Protein AF-A0A9X4QYW0-F1 (afdb_monomer)

Foldseek 3Di:
DDDPDDDPPQWDQDPPPRDTDGDDDDDDDLPPDDPVVSVCVVVPPDPPDDDPVPDPDDPDDPDPDDDPVNPDD

pLDDT: mean 73.71, std 11.47, range [35.66, 89.62]

Secondary structure (DSSP, 8-state):
-------SSSEEE-TTT--EEE--------TTS-HHHHHHHHTT-------GGGS------------GGGS--

Solvent-accessible surface area (backbone atoms only — not comparable to full-atom values): 5328 Å² total; per-residue (Å²): 141,86,83,93,77,88,82,74,83,51,60,47,65,38,92,88,76,63,49,78,42,67,70,82,83,79,81,80,75,55,86,87,43,57,68,71,58,35,52,43,56,75,70,56,67,71,80,81,8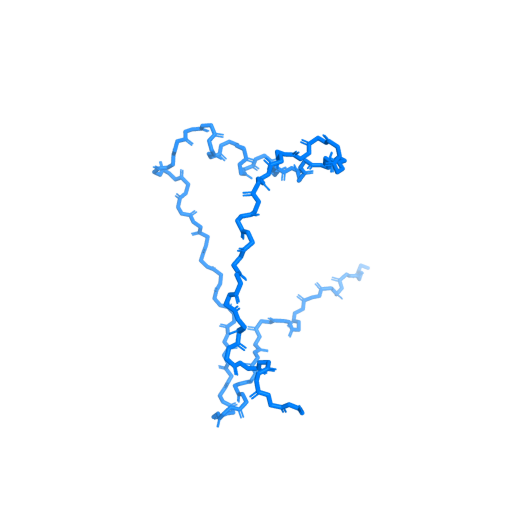9,70,58,81,89,73,49,84,85,74,84,72,80,82,72,86,67,77,55,77,90,70,73,80,127

Nearest PDB structures (foldseek):
  4ym7-assembly5_EI  TM=2.445E-01  e=5.366E+00  Saccharomyces cerevisiae

Organism: NCBI:txid246432

Structure (mmCIF, N/CA/C/O backbone):
data_AF-A0A9X4QYW0-F1
#
_entry.id   AF-A0A9X4QYW0-F1
#
loop_
_atom_site.group_PDB
_atom_site.id
_atom_site.type_symbol
_atom_site.label_atom_id
_atom_site.label_alt_id
_atom_site.label_comp_id
_atom_site.label_asym_id
_atom_site.label_entity_id
_atom_site.label_seq_id
_atom_site.pdbx_PDB_ins_code
_atom_site.Cartn_x
_atom_site.Cartn_y
_atom_site.Cartn_z
_atom_site.occupancy
_atom_site.B_iso_or_equiv
_atom_site.auth_seq_id
_atom_site.auth_comp_id
_atom_site.auth_asym_id
_atom_site.auth_atom_id
_atom_site.pdbx_PDB_model_num
ATOM 1 N N . MET A 1 1 ? 26.716 -19.013 12.654 1.00 35.66 1 MET A N 1
ATOM 2 C CA . MET A 1 1 ? 25.907 -17.825 12.304 1.00 35.66 1 MET A CA 1
ATOM 3 C C . MET A 1 1 ? 25.515 -17.933 10.836 1.00 35.66 1 MET A C 1
ATOM 5 O O . MET A 1 1 ? 26.253 -17.443 10.003 1.00 35.66 1 MET A O 1
ATOM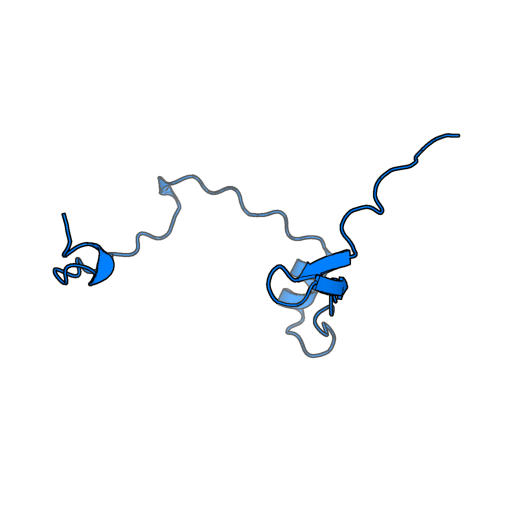 9 N N . ASN A 1 2 ? 24.416 -18.614 10.498 1.00 45.66 2 ASN A N 1
ATOM 10 C CA . ASN A 1 2 ? 24.016 -18.795 9.096 1.00 45.66 2 ASN A CA 1
ATOM 11 C C . ASN A 1 2 ? 22.548 -18.406 8.936 1.00 45.66 2 ASN A C 1
ATOM 13 O O . ASN A 1 2 ? 21.669 -19.129 9.396 1.00 45.66 2 ASN A O 1
ATOM 17 N N . ASN A 1 3 ? 22.283 -17.273 8.288 1.00 44.56 3 ASN A N 1
ATOM 18 C CA . ASN A 1 3 ? 20.942 -16.944 7.817 1.00 44.56 3 ASN A CA 1
ATOM 19 C C . ASN A 1 3 ? 21.039 -16.314 6.421 1.00 44.56 3 ASN A C 1
ATOM 21 O O . ASN A 1 3 ? 20.979 -15.102 6.253 1.00 44.56 3 ASN A O 1
ATOM 25 N N . ALA A 1 4 ? 21.255 -17.160 5.413 1.00 48.47 4 ALA A N 1
ATOM 26 C CA . ALA A 1 4 ? 21.165 -16.782 4.009 1.00 48.47 4 ALA A CA 1
ATOM 27 C C . ALA A 1 4 ? 19.722 -17.010 3.545 1.00 48.47 4 ALA A C 1
ATOM 29 O O . ALA A 1 4 ? 19.374 -18.077 3.039 1.00 48.47 4 ALA A O 1
ATOM 30 N N . LYS A 1 5 ? 18.852 -16.020 3.759 1.00 53.78 5 LYS A N 1
ATOM 31 C CA . LYS A 1 5 ? 17.498 -16.023 3.202 1.00 53.78 5 LYS A CA 1
ATOM 32 C C . LYS A 1 5 ? 17.270 -14.753 2.383 1.00 53.78 5 LYS A C 1
ATOM 34 O O . LYS A 1 5 ? 17.214 -13.662 2.927 1.00 53.78 5 LYS A O 1
ATOM 39 N N . GLN A 1 6 ? 17.030 -14.995 1.090 1.00 52.34 6 GLN A N 1
ATOM 40 C CA . GLN A 1 6 ? 16.248 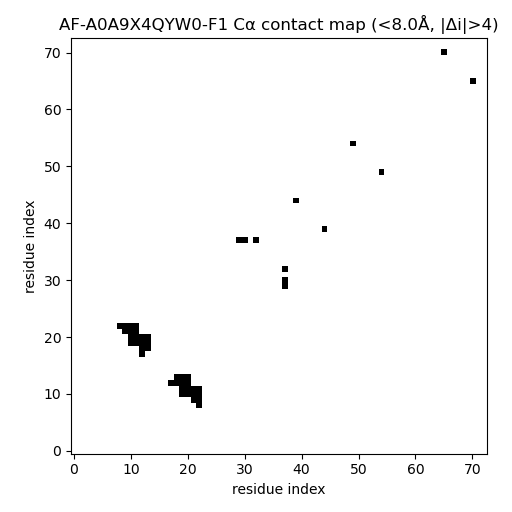-14.188 0.141 1.00 52.34 6 GLN A CA 1
ATOM 41 C C . GLN A 1 6 ? 16.958 -13.062 -0.636 1.00 52.34 6 GLN A C 1
ATOM 43 O O . GLN A 1 6 ? 16.836 -11.890 -0.311 1.00 52.34 6 GLN A O 1
ATOM 48 N N . HIS A 1 7 ? 17.549 -13.410 -1.789 1.00 48.62 7 HIS A N 1
ATOM 49 C CA . HIS A 1 7 ? 17.891 -12.441 -2.849 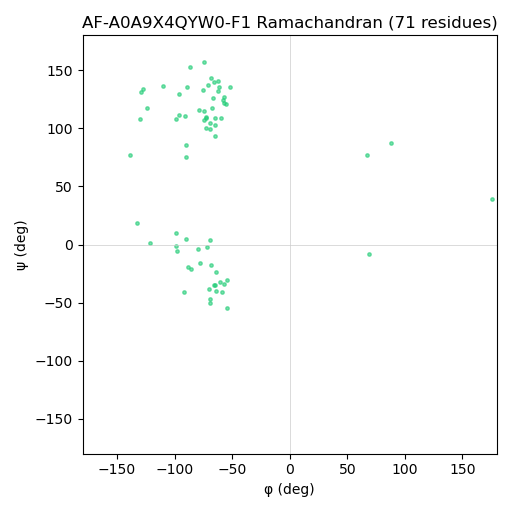1.00 48.62 7 HIS A CA 1
ATOM 50 C C . HIS A 1 7 ? 17.471 -12.873 -4.273 1.00 48.62 7 HIS A C 1
ATOM 52 O O . HIS A 1 7 ? 17.966 -12.320 -5.247 1.00 48.62 7 HIS A O 1
ATOM 58 N N . ILE A 1 8 ? 16.544 -13.829 -4.434 1.00 56.19 8 ILE A N 1
ATOM 59 C CA . ILE A 1 8 ? 16.222 -14.398 -5.763 1.00 56.19 8 ILE A CA 1
ATOM 60 C C . ILE A 1 8 ? 15.114 -13.610 -6.511 1.00 56.19 8 ILE A C 1
ATOM 62 O O . ILE A 1 8 ? 15.029 -13.679 -7.729 1.00 56.19 8 ILE A O 1
ATOM 66 N N . HIS A 1 9 ? 14.293 -12.793 -5.837 1.00 57.69 9 HIS A N 1
ATOM 67 C CA . HIS A 1 9 ? 13.080 -12.194 -6.442 1.00 57.69 9 HIS A CA 1
ATOM 68 C C . HIS A 1 9 ? 13.205 -10.741 -6.941 1.00 57.69 9 HIS A C 1
ATOM 70 O O . HIS A 1 9 ? 12.189 -10.115 -7.242 1.00 57.69 9 HIS A O 1
ATOM 76 N N . ASN A 1 10 ? 14.408 -10.162 -6.992 1.00 65.88 10 ASN A N 1
ATOM 77 C CA . ASN A 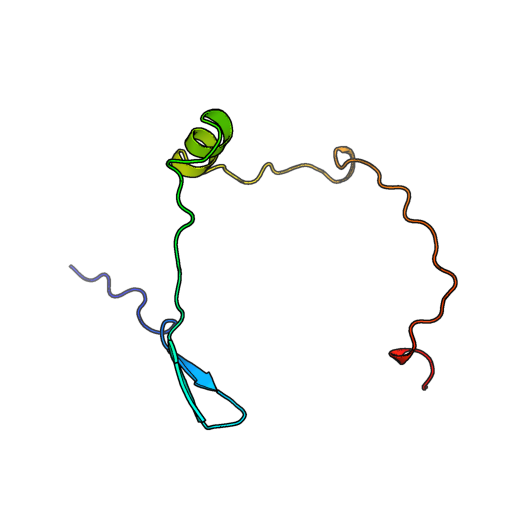1 10 ? 14.557 -8.744 -7.350 1.00 65.88 10 ASN A CA 1
ATOM 78 C C . ASN A 1 10 ? 14.626 -8.485 -8.857 1.00 65.88 10 ASN A C 1
ATOM 80 O O . ASN A 1 10 ? 14.313 -7.370 -9.265 1.00 65.88 10 ASN A O 1
ATOM 84 N N . ASN A 1 11 ? 14.982 -9.485 -9.668 1.00 77.25 11 ASN A N 1
ATOM 85 C CA . ASN A 1 11 ? 15.105 -9.345 -11.117 1.00 77.25 11 ASN A CA 1
ATOM 86 C C . ASN A 1 11 ? 14.322 -10.458 -11.818 1.00 77.25 11 ASN A C 1
ATOM 88 O O . ASN A 1 11 ? 14.469 -11.629 -11.472 1.00 77.25 11 ASN A O 1
ATOM 92 N N . VAL A 1 12 ? 13.501 -10.087 -12.797 1.00 81.94 12 VAL A N 1
ATOM 93 C CA . VAL A 1 12 ? 12.732 -11.011 -13.639 1.00 81.94 12 VAL A CA 1
ATOM 94 C C . VAL A 1 12 ? 13.019 -10.664 -15.094 1.00 81.94 12 VAL A C 1
ATOM 96 O O . VAL A 1 12 ? 13.018 -9.492 -15.460 1.00 81.94 12 VAL A O 1
ATOM 99 N N . SER A 1 13 ? 13.293 -11.670 -15.921 1.00 85.75 13 SER A N 1
ATOM 100 C CA . SER A 1 13 ? 13.472 -11.465 -17.360 1.00 85.75 13 SER A CA 1
ATOM 101 C C . SER A 1 13 ? 12.115 -11.253 -18.032 1.00 85.75 13 SER A C 1
ATOM 103 O O . SER A 1 13 ? 11.161 -11.986 -17.764 1.00 85.75 13 SER A 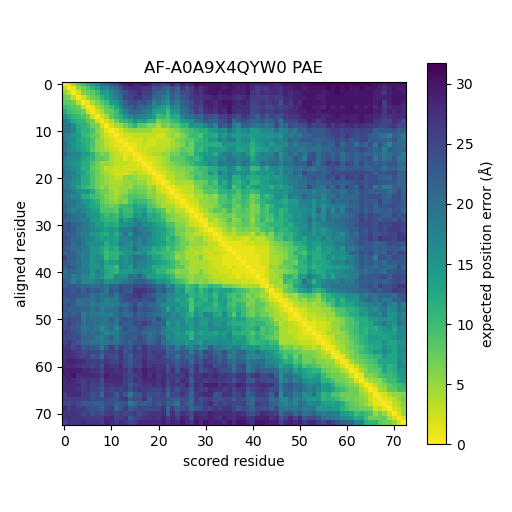O 1
ATOM 105 N N . CYS A 1 14 ? 12.022 -10.232 -18.880 1.00 80.25 14 CYS A N 1
ATOM 106 C CA . CYS A 1 14 ? 10.847 -9.988 -19.703 1.00 80.25 14 CYS A CA 1
ATOM 107 C C . CYS A 1 14 ? 10.688 -11.123 -20.733 1.00 80.25 14 CYS A C 1
ATOM 109 O O . CYS A 1 14 ? 11.622 -11.354 -21.500 1.00 80.25 14 CYS A O 1
ATOM 111 N N . PRO A 1 15 ? 9.530 -11.802 -20.815 1.00 84.12 15 PRO A N 1
ATOM 112 C CA . PRO A 1 15 ? 9.335 -12.897 -21.766 1.00 84.12 15 PRO A CA 1
ATOM 113 C C . PRO A 1 15 ? 9.303 -12.439 -23.234 1.00 84.12 15 PRO A C 1
ATOM 115 O O . PRO A 1 15 ? 9.487 -13.263 -24.120 1.00 84.12 15 PRO A O 1
ATOM 118 N N . GLU A 1 16 ? 9.090 -11.147 -23.501 1.00 89.62 16 GLU A N 1
ATOM 119 C CA . GLU A 1 16 ? 8.998 -10.615 -24.868 1.00 89.62 16 GLU A CA 1
ATOM 120 C C . GLU A 1 16 ? 10.343 -10.126 -25.413 1.00 89.62 16 GLU A C 1
ATOM 122 O O . GLU A 1 16 ? 10.663 -10.352 -26.575 1.00 89.62 16 GLU A O 1
ATOM 127 N N . CYS A 1 17 ? 11.148 -9.458 -24.582 1.00 89.56 17 CYS A N 1
ATOM 128 C CA . CYS A 1 17 ? 12.400 -8.830 -25.020 1.00 89.56 17 CYS A CA 1
ATOM 129 C C . CYS A 1 17 ? 13.647 -9.340 -24.285 1.00 89.56 17 CYS A C 1
ATOM 131 O O . CYS A 1 17 ? 14.745 -8.837 -24.516 1.00 89.56 17 CYS A O 1
ATOM 133 N N . GLY A 1 18 ? 13.498 -10.298 -23.364 1.00 84.12 18 GLY A N 1
ATOM 134 C CA . GLY A 1 18 ? 14.590 -10.908 -22.597 1.00 84.12 18 GLY A CA 1
ATOM 135 C C . GLY A 1 18 ? 15.261 -9.986 -21.573 1.00 84.12 18 GLY A C 1
ATOM 136 O O . GLY A 1 18 ? 16.063 -10.450 -20.759 1.00 84.12 18 GLY A O 1
ATOM 137 N N . HIS A 1 19 ? 14.935 -8.690 -21.571 1.00 88.38 19 HIS A N 1
ATOM 138 C CA . HIS A 1 19 ? 15.579 -7.710 -20.707 1.00 88.38 19 HIS A CA 1
ATOM 139 C C . HIS A 1 19 ? 15.283 -7.983 -19.230 1.00 88.38 19 HIS A C 1
ATOM 141 O O . HIS A 1 19 ? 14.160 -8.332 -18.857 1.00 88.38 19 HIS A O 1
ATOM 147 N N . LEU A 1 20 ? 16.293 -7.810 -18.378 1.00 84.69 20 LEU A N 1
ATOM 148 C CA . LEU A 1 20 ? 16.134 -7.961 -16.937 1.00 84.69 20 LEU A CA 1
ATOM 149 C C . LEU A 1 20 ? 15.391 -6.747 -16.380 1.00 84.69 20 LEU A C 1
ATOM 151 O O . LEU A 1 20 ? 15.897 -5.628 -16.397 1.00 84.69 20 LEU A O 1
ATOM 155 N N . SER A 1 21 ? 14.189 -6.980 -15.867 1.00 80.44 21 SER A N 1
ATOM 156 C CA . SER A 1 21 ? 13.408 -5.979 -15.157 1.00 80.44 21 SER A CA 1
ATOM 157 C C . SER A 1 21 ? 13.614 -6.134 -13.658 1.00 80.44 21 SER A C 1
ATOM 159 O O . SER A 1 21 ? 13.486 -7.230 -13.105 1.00 80.44 21 SER A O 1
ATOM 161 N N . LYS A 1 22 ? 13.929 -5.024 -12.992 1.00 83.31 22 LYS A N 1
ATOM 162 C CA . LYS A 1 22 ? 14.050 -4.974 -11.538 1.00 83.31 22 LYS A CA 1
ATOM 163 C C . LYS A 1 22 ? 12.696 -4.645 -10.926 1.00 83.31 22 LYS A C 1
ATOM 165 O O . LYS A 1 22 ? 12.032 -3.697 -11.344 1.00 83.31 22 LYS A O 1
ATOM 170 N N . ARG A 1 23 ? 12.311 -5.360 -9.869 1.00 76.94 23 ARG A N 1
ATOM 171 C CA . ARG A 1 23 ? 11.142 -4.986 -9.066 1.00 76.94 23 ARG A CA 1
ATOM 172 C C . ARG A 1 23 ? 11.415 -3.646 -8.375 1.00 76.94 23 ARG A C 1
ATOM 174 O O . ARG A 1 23 ? 12.218 -3.575 -7.446 1.00 76.94 23 ARG A O 1
ATOM 181 N N . VAL A 1 24 ? 10.738 -2.588 -8.815 1.00 79.44 24 VAL A N 1
ATOM 182 C CA . VAL A 1 24 ? 10.759 -1.282 -8.145 1.00 79.44 24 VAL A CA 1
ATOM 183 C C . VAL A 1 24 ? 9.606 -1.242 -7.147 1.00 79.44 24 VAL A C 1
ATOM 185 O O . VAL A 1 24 ? 8.440 -1.245 -7.532 1.00 79.44 24 VAL A O 1
ATOM 188 N N . TYR A 1 25 ? 9.930 -1.251 -5.854 1.00 76.19 25 TYR A N 1
ATOM 189 C CA . TYR A 1 25 ? 8.963 -0.969 -4.796 1.00 76.19 25 TYR A CA 1
ATOM 190 C C . TYR A 1 25 ? 9.128 0.483 -4.357 1.00 76.19 25 TYR A C 1
ATOM 192 O O . TYR A 1 25 ? 10.109 0.828 -3.700 1.00 76.19 25 TYR A O 1
ATOM 200 N N . THR A 1 26 ? 8.162 1.323 -4.716 1.00 75.62 26 THR A N 1
ATOM 201 C CA . THR A 1 26 ? 8.071 2.690 -4.203 1.00 75.62 26 THR A CA 1
ATOM 202 C C . THR A 1 26 ? 7.103 2.680 -3.031 1.00 75.62 26 THR A C 1
ATOM 204 O O . THR A 1 26 ? 5.909 2.444 -3.213 1.00 75.62 26 THR A O 1
ATOM 207 N N . ALA A 1 27 ? 7.612 2.904 -1.819 1.00 75.75 27 ALA A N 1
ATOM 208 C CA . ALA A 1 27 ? 6.749 3.084 -0.659 1.00 75.75 27 ALA A CA 1
ATOM 209 C C . ALA A 1 27 ? 5.865 4.325 -0.865 1.00 75.75 27 ALA A C 1
ATOM 211 O O . ALA A 1 27 ? 6.315 5.343 -1.393 1.00 75.75 27 ALA A O 1
ATOM 212 N N . PHE A 1 28 ? 4.603 4.247 -0.453 1.00 75.81 28 PHE A N 1
ATOM 213 C CA . PHE A 1 28 ? 3.716 5.405 -0.474 1.00 75.81 28 PHE A CA 1
ATOM 214 C C . PHE A 1 28 ? 4.184 6.441 0.559 1.00 75.81 28 PHE A C 1
ATOM 216 O O . PHE A 1 28 ? 4.652 6.098 1.645 1.00 75.81 28 PHE A O 1
ATOM 223 N N . GLN A 1 29 ? 4.054 7.724 0.225 1.00 78.75 29 GLN A N 1
ATOM 224 C CA . GLN A 1 29 ? 4.414 8.808 1.135 1.00 78.75 29 GLN A CA 1
ATOM 225 C C . GLN A 1 29 ? 3.372 8.916 2.253 1.00 78.75 29 GLN A C 1
ATOM 227 O O . GLN A 1 29 ? 2.248 9.348 2.017 1.00 78.75 29 GLN A O 1
ATOM 232 N N . THR A 1 30 ? 3.735 8.544 3.481 1.00 71.69 30 THR A N 1
ATOM 233 C CA . THR A 1 30 ? 2.815 8.594 4.631 1.00 71.69 30 THR A CA 1
ATOM 234 C C . THR A 1 30 ? 2.619 9.995 5.206 1.00 71.69 30 THR A C 1
ATOM 236 O O . THR A 1 30 ? 1.665 10.219 5.943 1.00 71.69 30 THR A O 1
ATOM 239 N N . TYR A 1 31 ? 3.489 10.954 4.874 1.00 70.44 31 TYR A N 1
ATOM 240 C CA . TYR A 1 31 ? 3.467 12.302 5.455 1.00 70.44 31 TYR A CA 1
ATOM 241 C C . TYR A 1 31 ? 2.212 13.113 5.091 1.00 70.44 31 TYR A C 1
ATOM 243 O O . TYR A 1 31 ? 1.711 13.859 5.923 1.00 70.44 31 TYR A O 1
ATOM 251 N N . GLY A 1 32 ? 1.680 12.941 3.877 1.00 80.62 32 GLY A N 1
ATOM 252 C CA . GLY A 1 32 ? 0.447 13.606 3.433 1.00 80.62 32 GLY A CA 1
ATOM 253 C C . GLY A 1 32 ? -0.836 12.824 3.727 1.00 80.62 32 GLY A C 1
ATOM 254 O O . GLY A 1 32 ? -1.905 13.220 3.270 1.00 80.62 32 GLY A O 1
ATOM 255 N N . MET A 1 33 ? -0.746 11.684 4.419 1.00 81.25 33 MET A N 1
ATOM 256 C CA . MET A 1 33 ? -1.901 10.833 4.705 1.00 81.25 33 MET A CA 1
ATOM 257 C C . MET A 1 33 ? -2.619 11.271 5.979 1.00 81.25 33 MET A C 1
ATOM 259 O O . MET A 1 33 ? -2.004 11.784 6.912 1.00 81.25 33 MET A O 1
ATOM 263 N N . ASP A 1 34 ? -3.922 10.985 6.045 1.00 86.94 34 ASP A N 1
ATOM 264 C CA . ASP A 1 34 ? -4.683 11.090 7.288 1.00 86.94 34 ASP A CA 1
ATOM 265 C C . ASP A 1 34 ? -3.982 10.310 8.417 1.00 86.94 34 ASP A C 1
ATOM 267 O O . ASP A 1 34 ? -3.522 9.176 8.230 1.00 86.94 34 ASP A O 1
ATOM 271 N N . SER A 1 35 ? -3.901 10.917 9.600 1.00 83.50 35 SER A N 1
ATOM 272 C CA . SER A 1 35 ? -3.114 10.397 10.724 1.00 83.50 35 SER A CA 1
ATOM 273 C C . SER A 1 35 ? -3.579 9.010 11.179 1.00 83.50 35 SER A C 1
ATOM 275 O O . SER A 1 35 ? -2.756 8.172 11.557 1.00 83.50 35 SER A O 1
ATOM 277 N N . LYS A 1 36 ? -4.880 8.706 11.071 1.00 85.00 36 LYS A N 1
ATOM 278 C CA . LYS A 1 36 ? -5.440 7.388 11.405 1.00 85.00 36 LYS A CA 1
ATOM 279 C C . LYS A 1 36 ? -5.019 6.327 10.395 1.00 85.00 36 LYS A C 1
ATOM 281 O O . LYS A 1 36 ? -4.767 5.184 10.782 1.00 85.00 36 LYS A O 1
ATOM 286 N N . LEU A 1 37 ? -4.958 6.691 9.114 1.00 82.19 37 LEU A N 1
ATOM 287 C CA . LEU A 1 37 ? -4.503 5.799 8.050 1.00 82.19 37 LEU A CA 1
ATOM 288 C C . LEU A 1 37 ? -3.003 5.522 8.176 1.00 82.19 37 LEU A C 1
ATOM 290 O O . LEU A 1 37 ? -2.609 4.359 8.165 1.00 82.19 37 LEU A O 1
ATOM 294 N N . LYS A 1 38 ? -2.192 6.565 8.378 1.00 83.19 38 LYS A N 1
ATOM 295 C CA . LYS A 1 38 ? -0.748 6.439 8.609 1.00 83.19 38 LYS A CA 1
ATOM 296 C C . LYS A 1 38 ? -0.440 5.499 9.777 1.00 83.19 38 LYS A C 1
ATOM 298 O O . LYS A 1 38 ? 0.251 4.503 9.585 1.00 83.19 38 LYS A O 1
ATOM 303 N N . ASN A 1 39 ? -1.024 5.758 10.950 1.00 80.62 39 ASN A N 1
ATOM 304 C CA . ASN A 1 39 ? -0.787 4.953 12.153 1.00 80.62 39 ASN A CA 1
ATOM 305 C C . ASN A 1 39 ? -1.162 3.482 11.945 1.00 80.62 39 ASN A C 1
ATOM 307 O O . ASN A 1 39 ? -0.442 2.584 12.367 1.00 80.62 39 ASN A O 1
ATOM 311 N N . ARG A 1 40 ? -2.274 3.223 11.254 1.00 80.25 40 ARG A N 1
ATOM 312 C CA . ARG A 1 40 ? -2.741 1.868 10.942 1.00 80.25 40 ARG A CA 1
ATOM 313 C C . ARG A 1 40 ? -1.771 1.111 10.037 1.00 80.25 40 ARG A C 1
ATOM 315 O O . ARG A 1 40 ? -1.565 -0.082 10.232 1.00 80.25 40 ARG A O 1
ATOM 322 N N . ILE A 1 41 ? -1.202 1.789 9.046 1.00 79.88 41 ILE A N 1
ATOM 323 C CA . ILE A 1 41 ? -0.208 1.191 8.159 1.00 79.88 41 ILE A CA 1
ATOM 324 C C . ILE A 1 41 ? 1.090 0.923 8.935 1.00 79.88 41 ILE A C 1
ATOM 326 O O . ILE A 1 41 ? 1.598 -0.196 8.889 1.00 79.88 41 ILE A O 1
ATOM 330 N N . GLU A 1 42 ? 1.611 1.920 9.655 1.00 78.06 42 GLU A N 1
ATOM 331 C CA . GLU A 1 42 ? 2.899 1.840 10.366 1.00 78.06 42 GLU A CA 1
ATOM 332 C C . GLU A 1 42 ? 2.893 0.808 11.499 1.00 78.06 42 GLU A C 1
ATOM 334 O O . GLU A 1 42 ? 3.884 0.114 11.709 1.00 78.06 42 GLU A O 1
ATOM 339 N N . GLN A 1 43 ? 1.762 0.639 12.186 1.00 74.94 43 GLN A N 1
ATOM 340 C CA . GLN A 1 43 ? 1.587 -0.384 13.223 1.00 74.94 43 GLN A CA 1
ATOM 341 C C . GLN A 1 43 ? 1.489 -1.812 12.661 1.00 74.94 43 GLN A C 1
ATOM 343 O O . GLN A 1 43 ? 1.374 -2.760 13.434 1.00 74.94 43 GLN A O 1
ATOM 348 N N . GLY A 1 44 ? 1.517 -1.978 11.332 1.00 66.31 44 GLY A N 1
ATOM 349 C CA . GLY A 1 44 ? 1.333 -3.265 10.676 1.00 66.31 44 GLY A CA 1
ATOM 350 C C . GLY A 1 44 ? -0.092 -3.760 10.873 1.00 66.31 44 GLY A C 1
ATOM 351 O O . GLY A 1 44 ? -0.349 -4.629 11.706 1.00 66.31 44 GLY A O 1
ATOM 352 N N . GLN A 1 45 ? -1.048 -3.203 10.123 1.00 68.88 45 GLN A N 1
ATOM 353 C CA . GLN A 1 45 ? -2.426 -3.671 10.214 1.00 68.88 45 GLN A CA 1
ATOM 354 C C . GLN A 1 45 ? -2.505 -5.156 9.852 1.00 68.88 45 GLN A C 1
ATOM 356 O O . GLN A 1 45 ? -2.381 -5.542 8.690 1.00 68.88 45 GLN A O 1
ATOM 361 N N . GLN A 1 46 ? -2.758 -5.989 10.859 1.00 66.69 46 GLN A N 1
ATOM 362 C CA . GLN A 1 46 ? -3.092 -7.382 10.628 1.00 66.69 46 GLN A CA 1
ATOM 363 C C . GLN A 1 46 ? -4.398 -7.434 9.826 1.00 66.69 46 GLN A C 1
ATOM 365 O O . GLN A 1 46 ? -5.357 -6.728 10.173 1.00 66.69 46 GLN A O 1
ATOM 370 N N . PRO A 1 47 ? -4.460 -8.230 8.745 1.00 70.19 47 PRO A N 1
ATOM 371 C CA . PRO A 1 47 ? -5.691 -8.390 7.994 1.00 70.19 47 PRO A CA 1
ATOM 372 C C . PRO A 1 47 ? -6.770 -8.887 8.953 1.00 70.19 47 PRO A C 1
ATOM 374 O O . PRO A 1 47 ? -6.583 -9.863 9.680 1.00 70.19 47 PRO A O 1
ATOM 377 N N . LYS A 1 48 ? -7.907 -8.192 8.984 1.00 70.00 48 LYS A N 1
ATOM 378 C CA . LYS A 1 48 ? -9.025 -8.608 9.823 1.00 70.00 48 LYS A CA 1
ATOM 379 C C . LYS A 1 48 ? -9.592 -9.902 9.242 1.00 70.00 48 LYS A C 1
ATOM 381 O O . LYS A 1 48 ? -10.278 -9.869 8.224 1.00 70.00 48 LYS A O 1
ATOM 386 N N . LEU A 1 49 ? -9.307 -11.029 9.890 1.00 70.44 49 LEU A N 1
ATOM 387 C CA . LEU A 1 49 ? -9.943 -12.310 9.595 1.00 70.44 49 LEU A CA 1
ATOM 388 C C . LEU A 1 49 ? -11.432 -12.188 9.939 1.00 70.44 49 LEU A C 1
ATOM 390 O O . LEU A 1 49 ? -11.817 -12.162 11.108 1.00 70.44 49 LEU A O 1
ATOM 394 N N . ILE A 1 50 ? -12.264 -12.042 8.911 1.00 79.69 50 ILE A N 1
ATOM 395 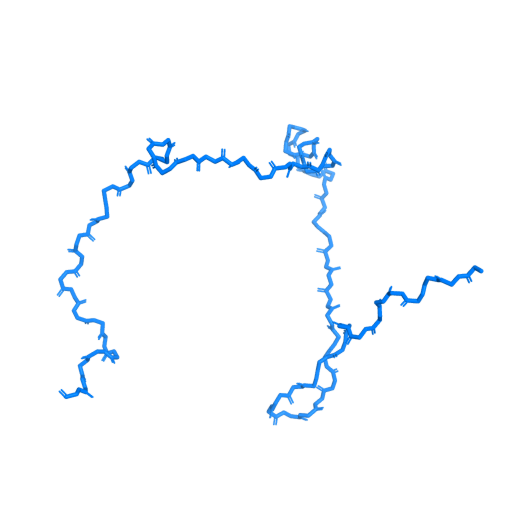C CA . ILE A 1 50 ? -13.721 -12.037 9.032 1.00 79.69 50 ILE A CA 1
ATOM 396 C C . ILE A 1 50 ? -14.280 -13.308 8.407 1.00 79.69 50 ILE A C 1
ATOM 398 O O . ILE A 1 50 ? -13.843 -13.745 7.344 1.00 79.69 50 ILE A O 1
ATOM 402 N N . THR A 1 51 ? -15.241 -13.913 9.093 1.00 84.44 51 THR A N 1
ATOM 403 C CA . THR A 1 51 ? -15.984 -15.067 8.595 1.00 84.44 51 THR A CA 1
ATOM 404 C C . THR A 1 51 ? -16.978 -14.621 7.520 1.00 84.44 51 THR A C 1
ATOM 406 O O . THR A 1 51 ? -17.344 -13.444 7.445 1.00 84.44 51 THR A O 1
ATOM 409 N N . LYS A 1 52 ? -17.392 -15.543 6.640 1.00 80.69 52 LYS A N 1
ATOM 410 C CA . LYS A 1 52 ? -18.211 -15.218 5.458 1.00 80.69 52 LYS A CA 1
ATOM 411 C C . LYS A 1 52 ? -19.531 -14.519 5.815 1.00 80.69 52 LYS A C 1
ATOM 413 O O . LYS A 1 52 ? -19.980 -13.644 5.085 1.00 80.69 52 LYS A O 1
ATOM 418 N N . ASP A 1 53 ? -20.113 -14.883 6.948 1.00 83.75 53 ASP A N 1
ATOM 419 C CA . ASP A 1 53 ? -21.314 -14.300 7.555 1.00 83.75 53 ASP A CA 1
ATOM 420 C C .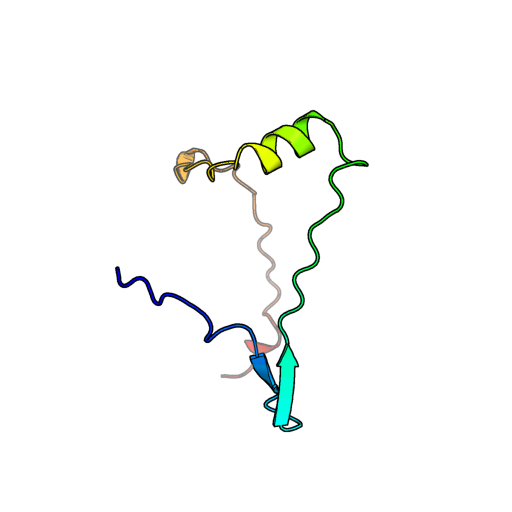 ASP A 1 53 ? -21.150 -12.828 7.974 1.00 83.75 53 ASP A C 1
ATOM 422 O O . ASP A 1 53 ? -22.135 -12.096 8.023 1.00 83.75 53 ASP A O 1
ATOM 426 N N . LYS A 1 54 ? -19.918 -12.366 8.223 1.00 82.31 54 LYS A N 1
ATOM 427 C CA . LYS A 1 54 ? -19.605 -10.980 8.622 1.00 82.31 54 LYS A CA 1
ATOM 428 C C . LYS A 1 54 ? -19.134 -10.109 7.460 1.00 82.31 54 LYS A C 1
ATOM 430 O O . LYS A 1 54 ? -18.823 -8.934 7.667 1.00 82.31 54 LYS A O 1
ATOM 435 N N . LEU A 1 55 ? -19.037 -10.670 6.252 1.00 81.25 55 LEU A N 1
ATOM 436 C CA . LEU A 1 55 ? -18.765 -9.885 5.053 1.00 81.25 55 LEU A CA 1
ATOM 437 C C . LEU A 1 55 ? -19.999 -9.040 4.713 1.00 81.25 55 LEU A C 1
ATOM 439 O O . LEU A 1 55 ? -21.118 -9.559 4.752 1.00 81.25 55 LEU A O 1
ATOM 443 N N . PRO A 1 56 ? -19.816 -7.763 4.335 1.00 81.44 56 PRO A N 1
ATOM 444 C CA . PRO A 1 56 ? -20.909 -6.978 3.787 1.00 81.44 56 PRO A CA 1
ATOM 445 C C . PRO A 1 56 ? -21.466 -7.698 2.555 1.00 81.44 56 PRO A C 1
ATOM 447 O O . PRO A 1 56 ? -20.738 -7.994 1.605 1.00 81.44 56 PRO A O 1
ATOM 450 N N . GLN A 1 57 ? -22.760 -8.011 2.591 1.00 79.88 57 GLN A N 1
ATOM 451 C CA . GLN A 1 57 ? -23.447 -8.663 1.483 1.00 79.88 57 GLN A CA 1
ATOM 452 C C . GLN A 1 57 ? -23.615 -7.642 0.355 1.00 79.88 57 GLN A C 1
ATOM 454 O O . GLN A 1 57 ? -24.490 -6.780 0.403 1.00 79.88 57 GLN A O 1
ATOM 459 N N . GLN A 1 58 ? -22.753 -7.705 -0.659 1.00 77.56 58 GLN A N 1
ATOM 460 C CA . GLN A 1 58 ? -23.015 -7.007 -1.913 1.00 77.56 58 GLN A CA 1
ATOM 461 C C . GLN A 1 58 ? -24.011 -7.831 -2.724 1.00 77.56 58 GLN A C 1
ATOM 463 O O . GLN A 1 58 ? -23.685 -8.928 -3.182 1.00 77.56 58 GLN A O 1
ATOM 468 N N . ASN A 1 59 ? -25.201 -7.272 -2.948 1.00 77.56 59 ASN A N 1
ATOM 469 C CA . ASN A 1 59 ? -26.134 -7.773 -3.950 1.00 77.56 59 ASN A CA 1
ATOM 470 C C . ASN A 1 59 ? -25.486 -7.583 -5.325 1.00 77.56 59 ASN A C 1
ATOM 472 O O . ASN A 1 59 ? -25.524 -6.499 -5.907 1.00 77.56 59 ASN A O 1
ATOM 476 N N . ARG A 1 60 ? -24.802 -8.619 -5.815 1.00 72.31 60 ARG A N 1
ATOM 477 C CA . ARG A 1 60 ? -24.224 -8.606 -7.158 1.00 72.31 60 ARG A CA 1
ATOM 478 C C . ARG A 1 60 ? -25.381 -8.610 -8.146 1.00 72.31 60 ARG A C 1
ATOM 480 O O . ARG A 1 60 ? -26.148 -9.568 -8.179 1.00 72.31 60 ARG A O 1
ATOM 487 N N . ALA A 1 61 ? -25.497 -7.553 -8.945 1.00 74.50 61 ALA A N 1
ATOM 488 C CA . ALA A 1 61 ? -26.398 -7.563 -10.085 1.00 74.50 61 ALA A CA 1
ATOM 489 C C . ALA A 1 61 ? -25.994 -8.723 -11.004 1.00 74.50 61 ALA A C 1
ATOM 491 O O . ALA A 1 61 ? -24.834 -8.831 -11.414 1.00 74.50 61 ALA A O 1
ATOM 492 N N . THR A 1 62 ? -26.934 -9.615 -11.295 1.00 68.75 62 THR A N 1
ATOM 493 C CA . THR A 1 62 ? -26.737 -10.686 -12.267 1.00 68.75 62 THR A CA 1
ATOM 494 C C . THR A 1 62 ? -26.659 -10.057 -13.650 1.00 68.75 62 THR A C 1
ATOM 496 O O . THR A 1 62 ? -27.672 -9.695 -14.246 1.00 68.75 62 THR A O 1
ATOM 499 N N . THR A 1 63 ? -25.447 -9.870 -14.163 1.00 68.75 63 THR A N 1
ATOM 500 C CA . THR A 1 63 ? -25.259 -9.465 -15.553 1.00 68.75 63 THR A CA 1
ATOM 501 C C . THR A 1 63 ? -25.546 -10.677 -16.436 1.00 68.75 63 THR A C 1
ATOM 503 O O . THR A 1 63 ? -24.721 -11.585 -16.502 1.00 68.75 63 THR A O 1
ATOM 506 N N . ASN A 1 64 ? -26.686 -10.684 -17.133 1.00 67.75 64 ASN A N 1
ATOM 507 C CA . ASN A 1 64 ? -27.028 -11.701 -18.143 1.00 67.75 64 ASN A CA 1
ATOM 508 C C . ASN A 1 64 ? -26.157 -11.610 -19.415 1.00 67.75 64 ASN A C 1
ATOM 510 O O . ASN A 1 64 ? -26.377 -12.338 -20.378 1.00 67.75 64 ASN A O 1
ATOM 514 N N . ALA A 1 65 ? -25.173 -10.707 -19.443 1.00 73.06 65 ALA A N 1
ATOM 515 C CA . ALA A 1 65 ? -24.226 -10.596 -20.535 1.00 73.06 65 ALA A CA 1
ATOM 516 C C . ALA A 1 65 ? -23.252 -11.782 -20.493 1.00 73.06 65 ALA A C 1
ATOM 518 O O . ALA A 1 65 ? -22.386 -11.866 -19.616 1.00 73.06 65 ALA A O 1
ATOM 519 N N . VAL A 1 66 ? -23.393 -12.692 -21.459 1.00 74.56 66 VAL A N 1
ATOM 520 C CA . VAL A 1 66 ? -22.376 -13.700 -21.765 1.00 74.56 66 VAL A CA 1
ATOM 521 C C . VAL A 1 66 ? -21.071 -12.956 -22.029 1.00 74.56 66 VAL A C 1
ATOM 523 O O . VAL A 1 66 ? -21.000 -12.077 -22.888 1.00 74.56 66 VAL A O 1
ATOM 526 N N . ARG A 1 67 ? -20.039 -13.257 -21.235 1.00 76.06 67 ARG A N 1
ATOM 527 C CA . ARG A 1 67 ? -18.720 -12.654 -21.433 1.00 76.06 67 ARG A CA 1
ATOM 528 C C . ARG A 1 67 ? -18.221 -13.061 -22.827 1.00 76.06 67 ARG A C 1
ATOM 530 O O . ARG A 1 67 ? -18.316 -14.244 -23.140 1.00 76.06 67 ARG A O 1
ATOM 537 N N . PRO A 1 68 ? -17.657 -12.147 -23.636 1.00 75.19 68 PRO A N 1
ATOM 538 C CA . PRO A 1 68 ? -17.306 -12.428 -25.034 1.00 75.19 68 PRO A CA 1
ATOM 539 C C . PRO A 1 68 ? -16.396 -13.649 -25.238 1.00 75.19 68 PRO A C 1
ATOM 541 O O . PRO A 1 68 ? -16.517 -14.344 -26.234 1.00 75.19 68 PRO A O 1
ATOM 544 N N . TRP A 1 69 ? -15.526 -13.957 -24.272 1.00 76.50 69 TRP A N 1
ATOM 545 C CA . TRP A 1 69 ? -14.628 -15.118 -24.304 1.00 76.50 69 TRP A CA 1
ATOM 546 C C . TRP A 1 69 ? -15.294 -16.455 -23.924 1.00 76.50 69 TRP A C 1
ATOM 548 O O . TRP A 1 69 ? -14.639 -17.487 -23.986 1.00 76.50 69 TRP A O 1
ATOM 558 N N . MET A 1 70 ? -16.574 -16.452 -23.526 1.00 71.50 70 MET A N 1
ATOM 559 C CA . MET A 1 70 ? -17.377 -17.663 -23.279 1.00 71.50 70 MET A CA 1
ATOM 560 C C . MET A 1 70 ? -18.277 -18.041 -24.466 1.00 71.50 70 MET A C 1
ATOM 562 O O . MET A 1 70 ? -18.925 -19.083 -24.429 1.00 71.50 70 MET A O 1
ATOM 566 N N . ALA A 1 71 ? -18.333 -17.214 -25.514 1.00 68.44 71 ALA A N 1
ATOM 567 C CA . ALA A 1 71 ? -19.032 -17.524 -26.757 1.00 68.44 71 ALA A CA 1
ATOM 568 C C . ALA A 1 71 ? -18.056 -18.215 -27.725 1.00 68.44 71 ALA A C 1
ATOM 570 O O . ALA A 1 71 ? -17.521 -17.576 -28.627 1.00 68.44 71 ALA A O 1
ATOM 571 N N . GLY A 1 72 ? -17.745 -19.493 -27.492 1.00 65.31 72 GLY A N 1
ATOM 572 C CA . GLY A 1 72 ? -16.745 -20.182 -28.315 1.00 65.31 72 GLY A CA 1
ATOM 573 C C . GLY A 1 72 ? -16.388 -21.611 -27.913 1.00 65.31 72 GLY A C 1
ATOM 574 O O . GLY A 1 72 ? -15.216 -21.971 -28.003 1.00 65.31 72 GLY A O 1
ATOM 575 N N . HIS A 1 73 ? -17.366 -22.412 -27.488 1.00 51.94 73 HIS A N 1
ATOM 576 C CA . HIS A 1 73 ? -17.237 -23.870 -27.427 1.00 51.94 73 HIS A CA 1
ATOM 577 C C . HIS A 1 73 ? -18.416 -24.512 -28.148 1.00 51.94 73 HIS 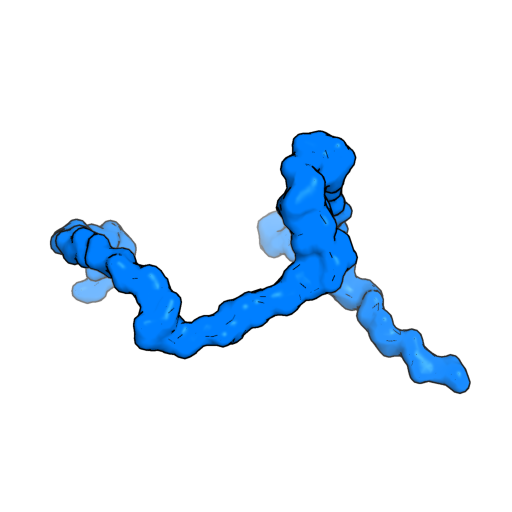A C 1
ATOM 579 O O . HIS A 1 73 ? -19.557 -24.080 -27.863 1.00 51.94 73 HIS A O 1
#

Sequence (73 aa):
MNNAKQHIHNNVSCPECGHLSKRVYTAFQTYGMDSKLKNRIEQGQQPKLITKDKLPQQNRATTNAVRPWMAGH

Mean predicted aligned error: 16.35 Å

Radius of gyration: 21.84 Å; Cα contacts (8 Å, |Δi|>4): 24; chains: 1; bounding box: 53×38×42 Å